Protein AF-0000000084464517 (afdb_homodimer)

Foldseek 3Di:
DVPPVVVVLVVLLQVLLVQLVVCVVVVDHDDLVVPPDPVVSVVVVVSNVSSNVVNVVVVVCQVVDPVHDDDD/DVPPVVVVLVVLLQVLLVQLVVCVVVVDHDDLVVPDDPVVSVVVVVSNVSSNVVNVVVVVCQVVDPVHDDDD

Organism: NCBI:txid879819

pLDDT: mean 89.33, std 17.1, range [31.75, 98.25]

Sequence (144 aa):
MLGRLFHFGFDALAISAVLAGVKKTTGFAPDTTQIPESSIRSIADGYLGAGESVFNLVTGQAVTSSYFKKAEMLGRLFHFGFDALAISAVLAGVKKTTGFAPDTTQIPESSIRSIADGYLGAGESVFNLVTGQAVTSSYFKKAE

Solvent-accessible surface area (backbone atoms only — not comparable to full-atom values): 7652 Å² total; per-residue (Å²): 127,81,70,75,59,58,71,64,44,52,50,53,43,35,49,22,18,29,49,36,30,34,21,73,68,72,37,25,30,78,42,51,80,76,45,82,50,62,71,60,27,51,51,49,51,48,49,42,46,52,7,36,54,50,40,53,50,52,45,58,46,39,77,72,34,87,58,28,35,78,55,130,129,81,71,76,60,57,71,66,43,52,50,54,43,33,50,22,17,30,49,36,31,35,21,73,68,70,38,27,30,76,42,52,81,76,44,82,52,63,72,59,29,52,51,52,50,48,48,42,47,52,6,35,54,50,40,51,50,50,43,58,48,38,77,70,34,88,60,28,36,77,53,130

Secondary structure (DSSP, 8-state):
-TTSSHHHHHHHHHHHHHHHHHHHHHSEEE-GGG---HHHHHHHHHHHHHHHHHHHHHHHHHHH-TTEEE--/-TTSTHHHHHHHHHHHHHHHHHHHHHSEEE-GGG---HHHHHHHHHHHHHHHHHHHHHHHHHHH-TTEEE--

Structure (mmCIF, N/CA/C/O backbone):
data_AF-0000000084464517-model_v1
#
loop_
_entity.id
_entity.type
_entity.pdbx_description
1 polymer 'DUF1748-domain-containing protein'
#
loop_
_atom_site.group_PDB
_atom_site.id
_atom_site.type_symbol
_atom_site.label_atom_id
_atom_site.label_alt_id
_atom_site.label_comp_id
_atom_site.label_asym_id
_atom_site.label_entity_id
_atom_site.label_seq_id
_atom_site.pdbx_PDB_ins_code
_atom_site.Cartn_x
_atom_site.Cartn_y
_atom_site.Cartn_z
_atom_site.occupancy
_atom_site.B_iso_or_equiv
_atom_site.auth_seq_id
_atom_site.auth_comp_id
_atom_site.auth_asym_id
_atom_site.auth_atom_id
_atom_site.pdbx_PDB_model_num
ATOM 1 N N . MET A 1 1 ? -24.766 -3.715 15.312 1 32.12 1 MET A N 1
ATOM 2 C CA . MET A 1 1 ? -24.203 -2.369 15.312 1 32.12 1 MET A CA 1
ATOM 3 C C . MET A 1 1 ? -22.859 -2.344 14.594 1 32.12 1 MET A C 1
ATOM 5 O O . MET A 1 1 ? -22.562 -1.399 13.859 1 32.12 1 MET A O 1
ATOM 9 N N . LEU A 1 2 ? -21.797 -3.275 14.922 1 38.25 2 LEU A N 1
ATOM 10 C CA . LEU A 1 2 ? -20.453 -3.34 14.391 1 38.25 2 LEU A CA 1
ATOM 11 C C . LEU A 1 2 ? -20.469 -3.604 12.883 1 38.25 2 LEU A C 1
ATOM 13 O O . LEU A 1 2 ? -19.406 -3.705 12.258 1 38.25 2 LEU A O 1
ATOM 17 N N . GLY A 1 3 ? -21.516 -4.039 12.453 1 37.59 3 GLY A N 1
ATOM 18 C CA . GLY A 1 3 ? -21.672 -4.543 11.094 1 37.59 3 GLY A CA 1
ATOM 19 C C . GLY A 1 3 ? -21.359 -3.506 10.031 1 37.59 3 GLY A C 1
ATOM 20 O O . GLY A 1 3 ? -20.906 -3.844 8.938 1 37.59 3 GLY A O 1
ATOM 21 N N . ARG A 1 4 ? -21.938 -2.346 10.047 1 41.59 4 ARG A N 1
ATOM 22 C CA . ARG A 1 4 ? -21.984 -1.308 9.023 1 41.59 4 ARG A CA 1
ATOM 23 C C . ARG A 1 4 ? -20.625 -0.63 8.867 1 41.59 4 ARG A C 1
ATOM 25 O O . ARG A 1 4 ? -20.438 0.162 7.941 1 41.59 4 ARG A O 1
ATOM 32 N N . LEU A 1 5 ? -19.734 -0.398 9.789 1 41.12 5 LEU A N 1
ATOM 33 C CA . LEU A 1 5 ? -18.438 0.265 9.867 1 41.12 5 LEU A CA 1
ATOM 34 C C . LEU A 1 5 ? -17.406 -0.441 8.984 1 41.12 5 LEU A C 1
ATOM 36 O O . LEU A 1 5 ? -16.391 0.154 8.609 1 41.12 5 LEU A O 1
ATOM 40 N N . PHE A 1 6 ? -17.516 -1.716 8.742 1 49.59 6 PHE A N 1
ATOM 41 C CA . PHE A 1 6 ? -16.594 -2.602 8.047 1 49.59 6 PHE A CA 1
ATOM 42 C C . PHE A 1 6 ? -16.312 -2.104 6.637 1 49.59 6 PHE A C 1
ATOM 44 O O . PHE A 1 6 ? -15.242 -2.355 6.082 1 49.59 6 PHE A O 1
ATOM 51 N N . HIS A 1 7 ? -17.375 -1.442 6.031 1 52.44 7 HIS A N 1
ATOM 52 C CA . HIS A 1 7 ? -17.266 -1.043 4.633 1 52.44 7 HIS A CA 1
ATOM 53 C C . HIS A 1 7 ? -16.234 0.065 4.449 1 52.44 7 HIS A C 1
ATOM 55 O O . HIS A 1 7 ? -15.406 0 3.541 1 52.44 7 HIS A O 1
ATOM 61 N N . PHE A 1 8 ? -16.234 1.131 5.332 1 56.81 8 PHE A N 1
ATOM 62 C CA . PHE A 1 8 ? -15.375 2.301 5.25 1 56.81 8 PHE A CA 1
ATOM 63 C C . PHE A 1 8 ? -13.984 1.982 5.781 1 56.81 8 PHE A C 1
ATOM 65 O O . PHE A 1 8 ? -12.984 2.465 5.246 1 56.81 8 PHE A O 1
ATOM 72 N N . GLY A 1 9 ? -13.836 0.892 6.539 1 73.12 9 GLY A N 1
ATOM 73 C CA . GLY A 1 9 ? -12.602 0.567 7.238 1 73.12 9 GLY A CA 1
ATOM 74 C C . GLY A 1 9 ? -11.57 -0.114 6.355 1 73.12 9 GLY A C 1
ATOM 75 O O . GLY A 1 9 ? -10.375 0.158 6.461 1 73.12 9 GLY A O 1
ATOM 76 N N . PHE A 1 10 ? -12.047 -0.845 5.477 1 79.88 10 PHE A N 1
ATOM 77 C CA . PHE A 1 10 ? -11.102 -1.567 4.625 1 79.88 10 PHE A CA 1
ATOM 78 C C . PHE A 1 10 ? -10.32 -0.603 3.746 1 79.88 10 PHE A C 1
ATOM 80 O O . PHE A 1 10 ? -9.094 -0.728 3.617 1 79.88 10 PHE A O 1
ATOM 87 N N . ASP A 1 11 ? -10.977 0.365 3.176 1 85.38 11 ASP A N 1
ATOM 88 C CA . ASP A 1 11 ? -10.328 1.358 2.324 1 85.38 11 ASP A CA 1
ATOM 89 C C . ASP A 1 11 ? -9.328 2.193 3.121 1 85.38 11 ASP A C 1
ATOM 91 O O . ASP A 1 11 ? -8.227 2.471 2.646 1 85.38 11 ASP A O 1
ATOM 95 N N . ALA A 1 12 ? -9.75 2.564 4.273 1 90.56 12 ALA A N 1
ATOM 96 C CA . ALA A 1 12 ? -8.844 3.346 5.117 1 90.56 12 ALA A CA 1
ATOM 97 C C . ALA A 1 12 ? -7.629 2.525 5.527 1 90.56 12 ALA A C 1
ATOM 99 O O . ALA A 1 12 ? -6.504 3.035 5.543 1 90.56 12 ALA A O 1
ATOM 100 N N . LEU A 1 13 ? -7.828 1.257 5.867 1 93.06 13 LEU A N 1
ATOM 101 C CA . LEU A 1 13 ? -6.734 0.372 6.254 1 93.06 13 LEU A CA 1
ATOM 102 C C . LEU A 1 13 ? -5.766 0.165 5.094 1 93.06 13 LEU A C 1
ATOM 104 O O . LEU A 1 13 ? -4.551 0.118 5.297 1 93.06 13 LEU A O 1
ATOM 108 N N . ALA A 1 14 ? -6.395 0.037 3.965 1 94.31 14 ALA A N 1
ATOM 109 C CA . ALA A 1 14 ? -5.543 -0.135 2.791 1 94.31 14 ALA A CA 1
ATOM 110 C C . ALA A 1 14 ? -4.66 1.092 2.568 1 94.31 14 ALA A C 1
ATOM 112 O O . ALA A 1 14 ? -3.475 0.963 2.256 1 94.31 14 ALA A O 1
ATOM 113 N N . ILE A 1 15 ? -5.215 2.264 2.686 1 95.12 15 ILE A N 1
ATOM 114 C CA . ILE A 1 15 ? -4.465 3.506 2.533 1 95.12 15 ILE A CA 1
ATOM 115 C C . ILE A 1 15 ? -3.344 3.561 3.566 1 95.12 15 ILE A C 1
ATOM 117 O O . ILE A 1 15 ? -2.211 3.93 3.244 1 95.12 15 ILE A O 1
ATOM 121 N N . SER A 1 16 ? -3.572 3.211 4.793 1 97 16 SER A N 1
ATOM 122 C CA . SER A 1 16 ? -2.557 3.186 5.84 1 97 16 SER A CA 1
ATOM 123 C C . SER A 1 16 ? -1.438 2.207 5.5 1 97 16 SER A C 1
ATOM 125 O O . SER A 1 16 ? -0.269 2.465 5.797 1 97 16 SER A O 1
ATOM 127 N N . ALA A 1 17 ? -1.819 1.077 4.957 1 97.81 17 ALA A N 1
ATOM 128 C CA . ALA A 1 17 ? -0.822 0.09 4.555 1 97.81 17 ALA A CA 1
ATOM 129 C C . ALA A 1 17 ? 0.063 0.631 3.434 1 97.81 17 ALA A C 1
ATOM 131 O O . ALA A 1 17 ? 1.267 0.362 3.4 1 97.81 17 ALA A O 1
ATOM 132 N N . VAL A 1 18 ? -0.553 1.326 2.502 1 97.94 18 VAL A N 1
ATOM 133 C CA . VAL A 1 18 ? 0.236 1.958 1.45 1 97.94 18 VAL A CA 1
ATOM 134 C C . VAL A 1 18 ? 1.245 2.922 2.068 1 97.94 18 VAL A C 1
ATOM 136 O O . VAL A 1 18 ? 2.422 2.92 1.7 1 97.94 18 VAL A O 1
ATOM 139 N N . LEU A 1 19 ? 0.803 3.781 2.975 1 97.88 19 LEU A N 1
ATOM 140 C CA . LEU A 1 19 ? 1.681 4.738 3.637 1 97.88 19 LEU A CA 1
ATOM 141 C C . LEU A 1 19 ? 2.799 4.023 4.387 1 97.88 19 LEU A C 1
ATOM 143 O O . LEU A 1 19 ? 3.922 4.527 4.465 1 97.88 19 LEU A O 1
ATOM 147 N N . ALA A 1 20 ? 2.494 2.854 5.008 1 98.25 20 ALA A N 1
ATOM 148 C CA . ALA A 1 20 ? 3.533 2.059 5.652 1 98.25 20 ALA A CA 1
ATOM 149 C C . ALA A 1 20 ? 4.594 1.618 4.645 1 98.25 20 ALA A C 1
ATOM 151 O O . ALA A 1 20 ? 5.785 1.612 4.953 1 98.25 20 ALA A O 1
ATOM 152 N N . GLY A 1 21 ? 4.172 1.209 3.508 1 97.81 21 GLY A N 1
ATOM 153 C CA . GLY A 1 21 ? 5.109 0.884 2.443 1 97.81 21 GLY A CA 1
ATOM 154 C C . GLY A 1 21 ? 5.973 2.061 2.029 1 97.81 21 GLY A C 1
ATOM 155 O O . GLY A 1 21 ? 7.172 1.905 1.791 1 97.81 21 GLY A O 1
ATOM 156 N N . VAL A 1 22 ? 5.34 3.182 1.864 1 98.06 22 VAL A N 1
ATOM 157 C CA . VAL A 1 22 ? 6.074 4.398 1.532 1 98.06 22 VAL A CA 1
ATOM 158 C C . VAL A 1 22 ? 7.141 4.664 2.592 1 98.06 22 VAL A C 1
ATOM 160 O O . VAL A 1 22 ? 8.289 4.984 2.262 1 98.06 22 VAL A O 1
ATOM 163 N N . LYS A 1 23 ? 6.77 4.566 3.803 1 98.06 23 LYS A N 1
ATOM 164 C CA . LYS A 1 23 ? 7.707 4.762 4.902 1 98.06 23 LYS A CA 1
ATOM 165 C C . LYS A 1 23 ? 8.898 3.816 4.785 1 98.06 23 LYS A C 1
ATOM 167 O O . LYS A 1 23 ? 10.047 4.242 4.914 1 98.06 23 LYS A O 1
ATOM 172 N N . LYS A 1 24 ? 8.672 2.609 4.457 1 97.38 24 LYS A N 1
ATOM 173 C CA . LYS A 1 24 ? 9.727 1.599 4.41 1 97.38 24 LYS A CA 1
ATOM 174 C C . LYS A 1 24 ? 10.602 1.778 3.176 1 97.38 24 LYS A C 1
ATOM 176 O O . LYS A 1 24 ? 11.781 1.429 3.191 1 97.38 24 LYS A O 1
ATOM 181 N N . THR A 1 25 ? 10.008 2.297 2.176 1 96.19 25 THR A N 1
ATOM 182 C CA . THR A 1 25 ? 10.742 2.42 0.919 1 96.19 25 THR A CA 1
ATOM 183 C C . THR A 1 25 ? 11.508 3.736 0.87 1 96.19 25 THR A C 1
ATOM 185 O O . THR A 1 25 ? 12.602 3.801 0.304 1 96.19 25 THR A O 1
ATOM 188 N N . THR A 1 26 ? 11.008 4.734 1.43 1 96.5 26 THR A N 1
ATOM 189 C CA . THR A 1 26 ? 11.609 6.055 1.304 1 96.5 26 THR A CA 1
ATOM 190 C C . THR A 1 26 ? 12.266 6.48 2.617 1 96.5 26 THR A C 1
ATOM 192 O O . THR A 1 26 ? 13.109 7.375 2.635 1 96.5 26 THR A O 1
ATOM 195 N N . GLY A 1 27 ? 11.742 5.926 3.725 1 96.81 27 GLY A N 1
ATOM 196 C CA . GLY A 1 27 ? 12.148 6.387 5.043 1 96.81 27 GLY A CA 1
ATOM 197 C C . GLY A 1 27 ? 11.336 7.57 5.539 1 96.81 27 GLY A C 1
ATOM 198 O O . GLY A 1 27 ? 11.656 8.156 6.574 1 96.81 27 GLY A O 1
ATOM 199 N N . PHE A 1 28 ? 10.359 7.965 4.766 1 97.31 28 PHE A N 1
ATOM 200 C CA . PHE A 1 28 ? 9.5 9.078 5.156 1 97.31 28 PHE A CA 1
ATOM 201 C C . PHE A 1 28 ? 8.125 8.57 5.57 1 97.31 28 PHE A C 1
ATOM 203 O O . PHE A 1 28 ? 7.578 7.656 4.953 1 97.31 28 PHE A O 1
ATOM 210 N N . ALA A 1 29 ? 7.508 9.195 6.555 1 97.75 29 ALA A N 1
ATOM 211 C CA . ALA A 1 29 ? 6.176 8.867 7.051 1 97.75 29 ALA A CA 1
ATOM 212 C C . ALA A 1 29 ? 5.352 10.133 7.293 1 97.75 29 ALA A C 1
ATOM 214 O O . ALA A 1 29 ? 5.91 11.219 7.441 1 97.75 29 ALA A O 1
ATOM 215 N N . PRO A 1 30 ? 4.012 9.961 7.328 1 97.19 30 PRO A N 1
ATOM 216 C CA . PRO A 1 30 ? 3.213 11.133 7.699 1 97.19 30 PRO A CA 1
ATOM 217 C C . PRO A 1 30 ? 3.605 11.711 9.055 1 97.19 30 PRO A C 1
ATOM 219 O O . PRO A 1 30 ? 3.822 10.961 10.008 1 97.19 30 PRO A O 1
ATOM 222 N N . ASP A 1 31 ? 3.723 13.016 9.055 1 97.31 31 ASP A N 1
ATOM 223 C CA . ASP A 1 31 ? 4.094 13.695 10.297 1 97.31 31 ASP A CA 1
ATOM 224 C C . ASP A 1 31 ? 2.863 13.969 11.156 1 97.31 31 ASP A C 1
ATOM 226 O O . ASP A 1 31 ? 2.281 15.055 1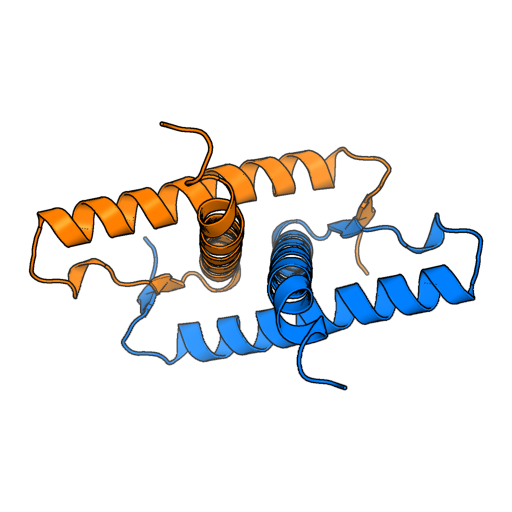1.094 1 97.31 31 ASP A O 1
ATOM 230 N N . THR A 1 32 ? 2.582 13.086 12 1 96.62 32 THR A N 1
ATOM 231 C CA . THR A 1 32 ? 1.391 13.219 12.836 1 96.62 32 THR A CA 1
ATOM 232 C C . THR A 1 32 ? 1.606 14.273 13.922 1 96.62 32 THR A C 1
ATOM 234 O O . THR A 1 32 ? 0.65 14.719 14.555 1 96.62 32 THR A O 1
ATOM 237 N N . THR A 1 33 ? 2.811 14.586 14.148 1 95 33 THR A N 1
ATOM 238 C CA . THR A 1 33 ? 3.119 15.586 15.164 1 95 33 THR A CA 1
ATOM 239 C C . THR A 1 33 ? 2.594 16.953 14.758 1 95 33 THR A C 1
ATOM 241 O O . THR A 1 33 ? 2.488 17.859 15.586 1 95 33 THR A O 1
ATOM 244 N N . GLN A 1 34 ? 2.307 17.172 13.453 1 95.12 34 GLN A N 1
ATOM 245 C CA . GLN A 1 34 ? 1.769 18.438 12.961 1 95.12 34 GLN A CA 1
ATOM 246 C C . GLN A 1 34 ? 0.324 18.625 13.406 1 95.12 34 GLN A C 1
ATOM 248 O O . GLN A 1 34 ? -0.209 19.734 13.336 1 95.12 34 GLN A O 1
ATOM 253 N N . ILE A 1 35 ? -0.237 17.578 13.859 1 94.75 35 ILE A N 1
ATOM 254 C CA . ILE A 1 35 ? -1.604 17.656 14.359 1 94.75 35 ILE A CA 1
ATOM 255 C C . ILE A 1 35 ? -1.597 18.125 15.812 1 94.75 35 ILE A C 1
ATOM 257 O O . ILE A 1 35 ? -1.128 17.406 16.703 1 94.75 35 ILE A O 1
ATOM 261 N N . PRO A 1 36 ? -2.215 19.234 16.125 1 94.62 36 PRO A N 1
ATOM 262 C CA . PRO A 1 36 ? -2.115 19.828 17.453 1 94.62 36 PRO A CA 1
ATOM 263 C C . PRO A 1 36 ? -2.949 19.078 18.5 1 94.62 36 PRO A C 1
ATOM 265 O O . PRO A 1 36 ? -2.527 18.938 19.656 1 94.62 36 PRO A O 1
ATOM 268 N N . GLU A 1 37 ? -4.047 18.594 18.141 1 96.31 37 GLU A N 1
ATOM 269 C CA . GLU A 1 37 ? -4.898 17.906 19.094 1 96.31 37 GLU A CA 1
ATOM 270 C C . GLU A 1 37 ? -4.359 16.516 19.406 1 96.31 37 GLU A C 1
ATOM 272 O O . GLU A 1 37 ? -4.238 15.672 18.516 1 96.31 37 GLU A O 1
ATOM 277 N N . SER A 1 38 ? -4.09 16.312 20.625 1 96.25 38 SER A N 1
ATOM 278 C CA . SER A 1 38 ? -3.477 15.062 21.062 1 96.25 38 SER A CA 1
ATOM 279 C C . SER A 1 38 ? -4.387 13.875 20.766 1 96.25 38 SER A C 1
ATOM 281 O O . SER A 1 38 ? -3.912 12.805 20.359 1 96.25 38 SER A O 1
ATOM 283 N N . SER A 1 39 ? -5.656 14 21.031 1 95.94 39 SER A N 1
ATOM 284 C CA . SER A 1 39 ? -6.59 12.906 20.797 1 95.94 39 SER A CA 1
ATOM 285 C C . SER A 1 39 ? -6.609 12.508 19.328 1 95.94 39 SER A C 1
ATOM 287 O O . SER A 1 39 ? -6.594 11.32 19 1 95.94 39 SER A O 1
ATOM 289 N N . ILE A 1 40 ? -6.617 13.508 18.469 1 95.69 40 ILE A N 1
ATOM 290 C CA . ILE A 1 40 ? -6.641 13.25 17.031 1 95.69 40 ILE A CA 1
ATOM 291 C C . ILE A 1 40 ? -5.297 12.672 16.594 1 95.69 40 ILE A C 1
ATOM 293 O O . ILE A 1 40 ? -5.25 11.781 15.742 1 95.69 40 ILE A O 1
ATOM 297 N N . ARG A 1 41 ? -4.215 13.125 17.094 1 96.69 41 ARG A N 1
ATOM 298 C CA . ARG A 1 41 ? -2.887 12.586 16.812 1 96.69 41 ARG A CA 1
ATOM 299 C C . ARG A 1 41 ? -2.807 11.109 17.172 1 96.69 41 ARG A C 1
ATOM 301 O O . ARG A 1 41 ? -2.275 10.305 16.406 1 96.69 41 ARG A O 1
ATOM 308 N N . SER A 1 42 ? -3.365 10.773 18.328 1 96.5 42 SER A N 1
ATOM 309 C CA . SER A 1 42 ? -3.342 9.383 18.781 1 96.5 42 SER A CA 1
ATOM 310 C C . SER A 1 42 ? -4.137 8.492 17.828 1 96.5 42 SER A C 1
ATOM 312 O O . SER A 1 42 ? -3.734 7.359 17.547 1 96.5 42 SER A O 1
ATOM 314 N N . ILE A 1 43 ? -5.211 8.953 17.422 1 94.81 43 ILE A N 1
ATOM 315 C CA . ILE A 1 43 ? -6.051 8.211 16.484 1 94.81 43 ILE A CA 1
ATOM 316 C C . ILE A 1 43 ? -5.305 8.023 15.164 1 94.81 43 ILE A C 1
ATOM 318 O O . ILE A 1 43 ? -5.289 6.922 14.602 1 94.81 43 ILE A O 1
ATOM 322 N N . ALA A 1 44 ? -4.664 9.133 14.68 1 95.69 44 ALA A N 1
ATOM 323 C CA . ALA A 1 44 ? -3.879 9.062 13.445 1 95.69 44 ALA A CA 1
ATOM 324 C C . ALA A 1 44 ? -2.736 8.062 13.578 1 95.69 44 ALA A C 1
ATOM 326 O O . ALA A 1 44 ? -2.494 7.262 12.672 1 95.69 44 ALA A O 1
ATOM 327 N N . ASP A 1 45 ? -2.014 8.086 14.688 1 96.94 45 ASP A N 1
ATOM 328 C CA . ASP A 1 45 ? -0.926 7.145 14.945 1 96.94 45 ASP A CA 1
ATOM 329 C C . ASP A 1 45 ? -1.434 5.703 14.961 1 96.94 45 ASP A C 1
ATOM 331 O O . ASP A 1 45 ? -0.755 4.797 14.469 1 96.94 45 ASP A O 1
ATOM 335 N N . GLY A 1 46 ? -2.529 5.5 15.633 1 96.56 46 GLY A N 1
ATOM 336 C CA . GLY A 1 46 ? -3.129 4.172 15.617 1 96.56 46 GLY A CA 1
ATOM 337 C C . GLY A 1 46 ? -3.477 3.688 14.227 1 96.56 46 GLY A C 1
ATOM 338 O O . GLY A 1 46 ? -3.225 2.531 13.883 1 96.56 46 GLY A O 1
ATOM 339 N N . TYR A 1 47 ? -4.105 4.641 13.578 1 95.75 47 TYR A N 1
ATOM 340 C CA . TYR A 1 47 ? -4.469 4.379 12.188 1 95.75 47 TYR A CA 1
ATOM 341 C C . TYR A 1 47 ? -3.25 3.961 11.375 1 95.75 47 TYR A C 1
ATOM 343 O O . TYR A 1 47 ? -3.277 2.945 10.68 1 95.75 47 TYR A O 1
ATOM 351 N N . LEU A 1 48 ? -2.172 4.711 11.398 1 96.88 48 LEU A N 1
ATOM 352 C CA . LEU A 1 48 ? -0.937 4.422 10.68 1 96.88 48 LEU A CA 1
ATOM 353 C C . LEU A 1 48 ? -0.3 3.133 11.188 1 96.88 48 LEU A C 1
ATOM 355 O O . LEU A 1 48 ? 0.259 2.359 10.406 1 96.88 48 LEU A O 1
ATOM 359 N N . GLY A 1 49 ? -0.404 2.91 12.453 1 97.12 49 GLY A N 1
ATOM 360 C CA . GLY A 1 49 ? 0.144 1.697 13.039 1 97.12 49 GLY A CA 1
ATOM 361 C C . GLY A 1 49 ? -0.547 0.436 12.562 1 97.12 49 GLY A C 1
ATOM 362 O O . GLY A 1 49 ? 0.105 -0.583 12.32 1 97.12 49 GLY A O 1
ATOM 363 N N . ALA A 1 50 ? -1.843 0.518 12.492 1 96.62 50 ALA A N 1
ATOM 364 C CA . ALA A 1 50 ? -2.596 -0.627 11.984 1 96.62 50 ALA A CA 1
ATOM 365 C C . ALA A 1 50 ? -2.168 -0.977 10.562 1 96.62 50 ALA A C 1
ATOM 367 O O . ALA A 1 50 ? -2.043 -2.154 10.219 1 96.62 50 ALA A O 1
ATOM 368 N N . GLY A 1 51 ? -1.984 0.041 9.797 1 96.88 51 GLY A N 1
ATOM 369 C CA . GLY A 1 51 ? -1.504 -0.194 8.445 1 96.88 51 GLY A CA 1
ATOM 370 C C . GLY A 1 51 ? -0.131 -0.839 8.398 1 96.88 51 GLY A C 1
ATOM 371 O O . GLY A 1 51 ? 0.132 -1.697 7.555 1 96.88 51 GLY A O 1
ATOM 372 N N . GLU A 1 52 ? 0.746 -0.419 9.273 1 98.06 52 GLU A N 1
ATOM 373 C CA . GLU A 1 52 ? 2.076 -1.016 9.352 1 98.06 52 GLU A CA 1
ATOM 374 C C . GLU A 1 52 ? 1.994 -2.498 9.711 1 98.06 52 GLU A C 1
ATOM 376 O O . GLU A 1 52 ? 2.734 -3.314 9.156 1 98.06 52 GLU A O 1
ATOM 381 N N . SER A 1 53 ? 1.134 -2.838 10.648 1 97.88 53 SER A N 1
ATOM 382 C CA . SER A 1 53 ? 0.958 -4.234 11.039 1 97.88 53 SER A CA 1
ATOM 383 C C . SER A 1 53 ? 0.471 -5.074 9.859 1 97.88 53 SER A C 1
ATOM 385 O O . SER A 1 53 ? 0.978 -6.172 9.625 1 97.88 53 SER A O 1
ATOM 387 N N . VAL A 1 54 ? -0.454 -4.527 9.164 1 97 54 VAL A N 1
ATOM 388 C CA . VAL A 1 54 ? -0.99 -5.238 8.008 1 97 54 VAL A CA 1
ATOM 389 C C . VAL A 1 54 ? 0.089 -5.367 6.934 1 97 54 VAL A C 1
ATOM 391 O O . VAL A 1 54 ? 0.264 -6.438 6.344 1 97 54 VAL A O 1
ATOM 394 N N . PHE A 1 55 ? 0.764 -4.297 6.637 1 98.06 55 PHE A N 1
ATOM 395 C CA . PHE A 1 55 ? 1.831 -4.312 5.645 1 98.06 55 PHE A CA 1
ATOM 396 C C . PHE A 1 55 ? 2.895 -5.34 6.008 1 98.06 55 PHE A C 1
ATOM 398 O O . PHE A 1 55 ? 3.361 -6.094 5.148 1 98.06 55 PHE A O 1
ATOM 405 N N . ASN A 1 56 ? 3.254 -5.371 7.27 1 97.88 56 ASN A N 1
ATOM 406 C CA . ASN A 1 56 ? 4.258 -6.332 7.715 1 97.88 56 ASN A CA 1
ATOM 407 C C . ASN A 1 56 ? 3.758 -7.766 7.59 1 97.88 56 ASN A C 1
ATOM 409 O O . ASN A 1 56 ? 4.539 -8.68 7.301 1 97.88 56 ASN A O 1
ATOM 413 N N . LEU A 1 57 ? 2.535 -7.867 7.855 1 96.81 57 LEU A N 1
ATOM 414 C CA . LEU A 1 57 ? 1.945 -9.188 7.68 1 96.81 57 LEU A CA 1
ATOM 415 C C . LEU A 1 57 ? 1.99 -9.617 6.215 1 96.81 57 LEU A C 1
ATOM 417 O O . LEU A 1 57 ? 2.373 -10.742 5.902 1 96.81 57 LEU A O 1
ATOM 421 N N . VAL A 1 58 ? 1.634 -8.758 5.324 1 96.75 58 VAL A N 1
ATOM 422 C CA . VAL A 1 58 ? 1.589 -9.055 3.896 1 96.75 58 VAL A CA 1
ATOM 423 C C . VAL A 1 58 ? 3.004 -9.289 3.371 1 96.75 58 VAL A C 1
ATOM 425 O O . VAL A 1 58 ? 3.232 -10.188 2.557 1 96.75 58 VAL A O 1
ATOM 428 N N . THR A 1 59 ? 3.98 -8.477 3.754 1 97.75 59 THR A N 1
ATOM 429 C CA . THR A 1 59 ? 5.371 -8.656 3.344 1 97.75 59 THR A CA 1
ATOM 430 C C . THR A 1 59 ? 5.898 -10.016 3.795 1 97.75 59 THR A C 1
ATOM 432 O O . THR A 1 59 ? 6.586 -10.703 3.037 1 97.75 59 THR A O 1
ATOM 435 N N . GLY A 1 60 ? 5.598 -10.398 5.008 1 96.81 60 GLY A N 1
ATOM 436 C CA . GLY A 1 60 ? 5.992 -11.719 5.484 1 96.81 60 GLY A CA 1
ATOM 437 C C . GLY A 1 60 ? 5.406 -12.852 4.664 1 96.81 60 GLY A C 1
ATOM 438 O O . GLY A 1 60 ? 6.094 -13.828 4.363 1 96.81 60 GLY A O 1
ATOM 439 N N . GLN A 1 61 ? 4.168 -12.703 4.328 1 95.88 61 GLN A N 1
ATOM 440 C CA . GLN A 1 61 ? 3.494 -13.734 3.541 1 95.88 61 GLN A CA 1
ATOM 441 C C . GLN A 1 61 ? 4.012 -13.75 2.105 1 95.88 61 GLN A C 1
ATOM 443 O O . GLN A 1 61 ? 4.039 -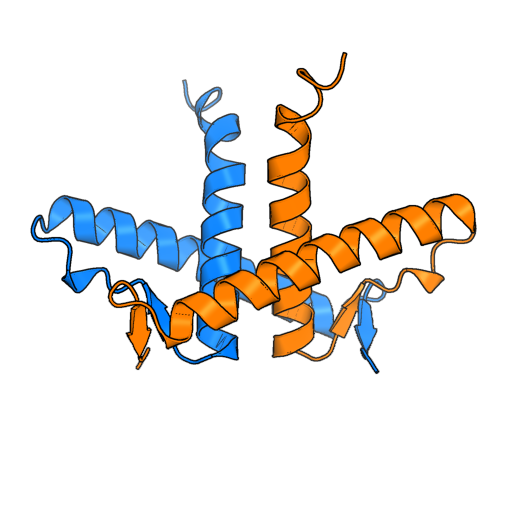14.805 1.465 1 95.88 61 GLN A O 1
ATOM 448 N N . ALA A 1 62 ? 4.418 -12.625 1.595 1 96.69 62 ALA A N 1
ATOM 449 C CA . ALA A 1 62 ? 4.883 -12.523 0.213 1 96.69 62 ALA A CA 1
ATOM 450 C C . ALA A 1 62 ? 6.168 -13.32 0.005 1 96.69 62 ALA A C 1
ATOM 452 O O . ALA A 1 62 ? 6.336 -13.984 -1.021 1 96.69 62 ALA A O 1
ATOM 453 N N . VAL A 1 63 ? 7.051 -13.359 0.953 1 95.62 63 VAL A N 1
ATOM 454 C CA . VAL A 1 63 ? 8.359 -13.992 0.847 1 95.62 63 VAL A CA 1
ATOM 455 C C . VAL A 1 63 ? 8.211 -15.508 0.896 1 95.62 63 VAL A C 1
ATOM 457 O O . VAL A 1 63 ? 9 -16.234 0.287 1 95.62 63 VAL A O 1
ATOM 460 N N . THR A 1 64 ? 7.105 -15.984 1.506 1 95.44 64 THR A N 1
ATOM 461 C CA . THR A 1 64 ? 6.988 -17.422 1.72 1 95.44 64 THR A CA 1
ATOM 462 C C . THR A 1 64 ? 5.887 -18.016 0.843 1 95.44 64 THR A C 1
ATOM 464 O O . THR A 1 64 ? 5.754 -19.234 0.742 1 95.44 64 THR A O 1
ATOM 467 N N . SER A 1 65 ? 5.195 -17.203 0.266 1 94.19 65 SER A N 1
ATOM 468 C CA . SER A 1 65 ? 4.039 -17.672 -0.491 1 94.19 65 SER A CA 1
ATOM 469 C C . SER A 1 65 ? 4.445 -18.156 -1.876 1 94.19 65 SER A C 1
ATOM 471 O O . SER A 1 65 ? 5.305 -17.562 -2.525 1 94.19 65 SER A O 1
ATOM 473 N N . SER A 1 66 ? 3.672 -19.141 -2.434 1 94.75 66 SER A N 1
ATOM 474 C CA . SER A 1 66 ? 3.883 -19.641 -3.787 1 94.75 66 SER A CA 1
ATOM 475 C C . SER A 1 66 ? 3.209 -18.75 -4.82 1 94.75 66 SER A C 1
ATOM 477 O O . SER A 1 66 ? 3.459 -18.875 -6.02 1 94.75 66 SER A O 1
ATOM 479 N N . TYR A 1 67 ? 2.457 -17.844 -4.32 1 94.12 67 TYR A N 1
ATOM 480 C CA . TYR A 1 67 ? 1.759 -16.938 -5.238 1 94.12 67 TYR A CA 1
ATOM 481 C C . TYR A 1 67 ? 2.617 -15.727 -5.574 1 94.12 67 TYR A C 1
ATOM 483 O O . TYR A 1 67 ? 2.264 -14.938 -6.449 1 94.12 67 TYR A O 1
ATOM 491 N N . PHE A 1 68 ? 3.693 -15.648 -4.914 1 97 68 PHE A N 1
ATOM 492 C CA . PHE A 1 68 ? 4.633 -14.562 -5.172 1 97 68 PHE A CA 1
ATOM 493 C C . PHE A 1 68 ? 5.941 -15.102 -5.734 1 97 68 PHE A C 1
ATOM 495 O O . PHE A 1 68 ? 6.305 -16.25 -5.484 1 97 68 PHE A O 1
ATOM 502 N N . LYS A 1 69 ? 6.465 -14.297 -6.504 1 96.19 69 LYS A N 1
ATOM 503 C CA . LYS A 1 69 ? 7.773 -14.617 -7.062 1 96.19 69 LYS A CA 1
ATOM 504 C C . LYS A 1 69 ? 8.734 -13.445 -6.93 1 96.19 69 LYS A C 1
ATOM 506 O O . LYS A 1 69 ? 8.305 -12.297 -6.77 1 96.19 69 LYS A O 1
ATOM 511 N N . LYS A 1 70 ? 10.031 -13.75 -7.027 1 96 70 LYS A N 1
ATOM 512 C CA . LYS A 1 70 ? 11.031 -12.68 -7.012 1 96 70 LYS A CA 1
ATOM 513 C C . LYS A 1 70 ? 10.914 -11.797 -8.25 1 96 70 LYS A C 1
ATOM 515 O O . LYS A 1 70 ? 10.805 -12.305 -9.375 1 96 70 LYS A O 1
ATOM 520 N N . ALA A 1 71 ? 10.789 -10.477 -7.84 1 88.69 71 ALA A N 1
ATOM 521 C CA . ALA A 1 71 ? 10.633 -9.516 -8.93 1 88.69 71 ALA A CA 1
ATOM 522 C C . ALA A 1 71 ? 11.969 -9.242 -9.625 1 88.69 71 ALA A C 1
ATOM 524 O O . ALA A 1 71 ? 13.023 -9.289 -8.984 1 88.69 71 ALA A O 1
ATOM 525 N N . GLU A 1 72 ? 12.094 -9.266 -10.836 1 69.56 72 GLU A N 1
ATOM 526 C CA . GLU A 1 72 ? 13.289 -8.945 -11.609 1 69.56 72 GLU A CA 1
ATOM 527 C C . GLU A 1 72 ? 13.648 -7.469 -11.477 1 69.56 72 GLU A C 1
ATOM 529 O O . GLU A 1 72 ? 12.773 -6.625 -11.266 1 69.56 72 GLU A O 1
ATOM 534 N N . MET B 1 1 ? -22.516 6.309 -17.641 1 31.75 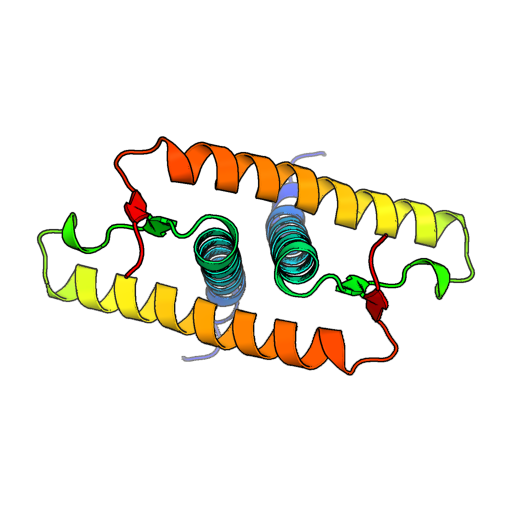1 MET B N 1
ATOM 535 C CA . MET B 1 1 ? -22.062 4.922 -17.578 1 31.75 1 MET B CA 1
ATOM 536 C C . MET B 1 1 ? -20.812 4.801 -16.703 1 31.75 1 MET B C 1
ATOM 538 O O . MET B 1 1 ? -20.688 3.848 -15.938 1 31.75 1 MET B O 1
ATOM 542 N N . LEU B 1 2 ? -19.672 5.641 -16.891 1 37.25 2 LEU B N 1
ATOM 543 C CA . LEU B 1 2 ? -18.375 5.586 -16.219 1 37.25 2 LEU B CA 1
ATOM 544 C C . LEU B 1 2 ? -18.531 5.855 -14.734 1 37.25 2 LEU B C 1
ATOM 546 O O . LEU B 1 2 ? -17.531 5.883 -14 1 37.25 2 LEU B O 1
ATOM 550 N N . GLY B 1 3 ? -19.562 6.438 -14.406 1 37.41 3 GLY B N 1
ATOM 551 C CA . GLY B 1 3 ? -19.797 6.977 -13.07 1 37.41 3 GLY B CA 1
ATOM 552 C C . GLY B 1 3 ? -19.719 5.922 -11.984 1 37.41 3 GLY B C 1
ATOM 553 O O . GLY B 1 3 ? -19.328 6.223 -10.852 1 37.41 3 GLY B O 1
ATOM 554 N N . ARG B 1 4 ? -20.469 4.863 -12.039 1 41.03 4 ARG B N 1
ATOM 555 C CA . ARG B 1 4 ? -20.766 3.877 -11 1 41.03 4 ARG B CA 1
ATOM 556 C C . ARG B 1 4 ? -19.531 3.033 -10.688 1 41.03 4 ARG B C 1
ATOM 558 O O . ARG B 1 4 ? -19.547 2.221 -9.758 1 41.03 4 ARG B O 1
ATOM 565 N N . LEU B 1 5 ? -18.547 2.684 -11.5 1 41.5 5 LEU B N 1
ATOM 566 C CA . LEU B 1 5 ? -17.359 1.843 -11.398 1 41.5 5 LEU B CA 1
ATOM 567 C C . LEU B 1 5 ? -16.375 2.42 -10.398 1 41.5 5 LEU B C 1
ATOM 569 O O . LEU B 1 5 ? -15.445 1.73 -9.969 1 41.5 5 LEU B O 1
ATOM 573 N N . PHE B 1 6 ? -16.344 3.678 -10.141 1 49.38 6 PHE B N 1
ATOM 574 C CA . PHE B 1 6 ? -15.398 4.453 -9.352 1 49.38 6 PHE B CA 1
ATOM 575 C C . PHE B 1 6 ? -15.328 3.926 -7.922 1 49.38 6 PHE B C 1
ATOM 577 O O . PHE B 1 6 ? -14.297 4.039 -7.262 1 49.38 6 PHE B O 1
ATOM 584 N N . HIS B 1 7 ? -16.5 3.383 -7.43 1 52.19 7 HIS B N 1
ATOM 585 C CA . HIS B 1 7 ? -16.578 2.986 -6.027 1 52.19 7 HIS B CA 1
ATOM 586 C C . HIS B 1 7 ? -15.703 1.77 -5.75 1 52.19 7 HIS B C 1
ATOM 588 O O . HIS B 1 7 ? -14.961 1.746 -4.766 1 52.19 7 HIS B O 1
ATOM 594 N N . PHE B 1 8 ? -15.766 0.695 -6.605 1 57.06 8 PHE B N 1
ATOM 595 C CA . PHE B 1 8 ? -15.055 -0.568 -6.457 1 57.06 8 PHE B CA 1
ATOM 596 C C . PHE B 1 8 ? -13.594 -0.417 -6.859 1 57.06 8 PHE B C 1
ATOM 598 O O . PHE B 1 8 ? -12.703 -1.015 -6.242 1 57.06 8 PHE B O 1
ATOM 605 N N . GLY B 1 9 ? -13.242 0.656 -7.582 1 73.5 9 GLY B N 1
ATOM 606 C CA . GLY B 1 9 ? -11.922 0.834 -8.172 1 73.5 9 GLY B CA 1
ATOM 607 C C . GLY B 1 9 ? -10.906 1.396 -7.191 1 73.5 9 GLY B C 1
ATOM 608 O O . GLY B 1 9 ? -9.742 0.986 -7.195 1 73.5 9 GLY B O 1
ATOM 609 N N . PHE B 1 10 ? -11.367 2.189 -6.344 1 80.25 10 PHE B N 1
ATOM 610 C CA . PHE B 1 10 ? -10.422 2.801 -5.41 1 80.25 10 PHE B CA 1
ATOM 611 C C . PHE B 1 10 ? -9.836 1.754 -4.473 1 80.25 10 PHE B C 1
ATOM 613 O O . PHE B 1 10 ? -8.625 1.729 -4.242 1 80.25 10 PHE B O 1
ATOM 620 N N . ASP B 1 11 ? -10.664 0.882 -3.967 1 85.25 11 ASP B N 1
ATOM 621 C CA . ASP B 1 11 ? -10.211 -0.177 -3.068 1 85.25 11 ASP B CA 1
ATOM 622 C C . ASP B 1 11 ? -9.25 -1.128 -3.779 1 85.25 11 ASP B C 1
ATOM 624 O O . ASP B 1 11 ? -8.227 -1.524 -3.215 1 85.25 11 ASP B O 1
ATOM 628 N N . ALA B 1 12 ? -9.609 -1.457 -4.961 1 90.56 12 ALA B N 1
ATOM 629 C CA . ALA B 1 12 ? -8.742 -2.344 -5.73 1 90.56 12 ALA B CA 1
ATOM 630 C C . ALA B 1 12 ? -7.402 -1.674 -6.031 1 90.56 12 ALA B C 1
ATOM 632 O O . ALA B 1 12 ? -6.352 -2.314 -5.953 1 90.56 12 ALA B O 1
ATOM 633 N N . LEU B 1 13 ? -7.422 -0.39 -6.383 1 93.19 13 LEU B N 1
ATOM 634 C CA . LEU B 1 13 ? -6.199 0.355 -6.676 1 93.19 13 LEU B CA 1
ATOM 635 C C . LEU B 1 13 ? -5.316 0.452 -5.438 1 93.19 13 LEU B C 1
ATOM 637 O O . LEU B 1 13 ? -4.09 0.357 -5.535 1 93.19 13 LEU B O 1
ATOM 641 N N . ALA B 1 14 ? -6.016 0.664 -4.359 1 94.25 14 ALA B N 1
ATOM 642 C CA . ALA B 1 14 ? -5.25 0.737 -3.117 1 94.25 14 ALA B CA 1
ATOM 643 C C . ALA B 1 14 ? -4.543 -0.585 -2.83 1 94.25 14 ALA B C 1
ATOM 645 O O . ALA B 1 14 ? -3.383 -0.598 -2.416 1 94.25 14 ALA B O 1
ATOM 646 N N . ILE B 1 15 ? -5.219 -1.686 -3 1 95.06 15 ILE B N 1
ATOM 647 C CA . ILE B 1 15 ? -4.641 -3.008 -2.793 1 95.06 15 ILE B CA 1
ATOM 648 C C . ILE B 1 15 ? -3.449 -3.201 -3.73 1 95.06 15 ILE B C 1
ATOM 650 O O . ILE B 1 15 ? -2.4 -3.703 -3.316 1 95.06 15 ILE B O 1
ATOM 654 N N . SER B 1 16 ? -3.531 -2.834 -4.965 1 97 16 SER B N 1
ATOM 655 C CA . SER B 1 16 ? -2.436 -2.932 -5.926 1 97 16 SER B CA 1
ATOM 656 C C . SER B 1 16 ? -1.241 -2.09 -5.488 1 97 16 SER B C 1
ATOM 658 O O . SER B 1 16 ? -0.091 -2.484 -5.691 1 97 16 SER B O 1
ATOM 660 N N . ALA B 1 17 ? -1.523 -0.923 -4.973 1 97.81 17 ALA B N 1
ATOM 661 C CA . ALA B 1 17 ? -0.453 -0.06 -4.48 1 97.81 17 ALA B CA 1
ATOM 662 C C . ALA B 1 17 ? 0.265 -0.699 -3.295 1 97.81 17 ALA B C 1
ATOM 664 O O . ALA B 1 17 ? 1.485 -0.578 -3.162 1 97.81 17 ALA B O 1
ATOM 665 N N . VAL B 1 18 ? -0.517 -1.304 -2.43 1 97.94 18 VAL B N 1
ATOM 666 C CA . VAL B 1 18 ? 0.1 -2.02 -1.319 1 97.94 18 VAL B CA 1
ATOM 667 C C . VAL B 1 18 ? 1.033 -3.104 -1.856 1 97.94 18 VAL B C 1
ATOM 669 O O . VAL B 1 18 ? 2.166 -3.242 -1.39 1 97.94 18 VAL B O 1
ATOM 672 N N . LEU B 1 19 ? 0.57 -3.895 -2.797 1 97.81 19 LEU B N 1
ATOM 673 C CA . LEU B 1 19 ? 1.379 -4.957 -3.389 1 97.81 19 LEU B CA 1
ATOM 674 C C . LEU B 1 19 ? 2.635 -4.383 -4.035 1 97.81 19 LEU B C 1
ATOM 676 O O . LEU B 1 19 ? 3.691 -5.02 -4.023 1 97.81 19 LEU B O 1
ATOM 680 N N . ALA B 1 20 ? 2.531 -3.189 -4.672 1 98.25 20 ALA B N 1
ATOM 681 C CA . ALA B 1 20 ? 3.711 -2.527 -5.223 1 98.25 20 ALA B CA 1
ATOM 682 C C . ALA B 1 20 ? 4.727 -2.213 -4.129 1 98.25 20 ALA B C 1
ATOM 684 O O . ALA B 1 20 ? 5.934 -2.352 -4.332 1 98.25 20 ALA B O 1
ATOM 685 N N . GLY B 1 21 ? 4.266 -1.754 -3.023 1 97.81 21 GLY B N 1
ATOM 686 C CA . GLY B 1 21 ? 5.145 -1.54 -1.884 1 97.81 21 GLY B CA 1
ATOM 687 C C . GLY B 1 21 ? 5.82 -2.811 -1.404 1 97.81 21 GLY B C 1
ATOM 688 O O . GLY B 1 21 ? 7.004 -2.799 -1.064 1 97.81 21 GLY B O 1
ATOM 689 N N . VAL B 1 22 ? 5.043 -3.848 -1.303 1 98.06 22 VAL B N 1
ATOM 690 C CA . VAL B 1 22 ? 5.594 -5.141 -0.916 1 98.06 22 VAL B CA 1
ATOM 691 C C . VAL B 1 22 ? 6.707 -5.539 -1.884 1 98.06 22 VAL B C 1
ATOM 693 O O . VAL B 1 22 ? 7.77 -5.996 -1.461 1 98.06 22 VAL B O 1
ATOM 696 N N . LYS B 1 23 ? 6.461 -5.402 -3.117 1 98.06 23 LYS B N 1
ATOM 697 C CA . LYS B 1 23 ? 7.457 -5.715 -4.137 1 98.06 23 LYS B CA 1
ATOM 698 C C . LYS B 1 23 ? 8.742 -4.922 -3.912 1 98.06 23 LYS B C 1
ATOM 700 O O . LYS B 1 23 ? 9.836 -5.48 -3.947 1 98.06 23 LYS B O 1
ATOM 705 N N . LYS B 1 24 ? 8.641 -3.695 -3.596 1 97.38 24 LYS B N 1
ATOM 706 C CA . LYS B 1 24 ? 9.797 -2.818 -3.453 1 97.38 24 LYS B CA 1
ATOM 707 C C . LYS B 1 24 ? 10.547 -3.102 -2.154 1 97.38 24 LYS B C 1
ATOM 709 O O . LYS B 1 24 ? 1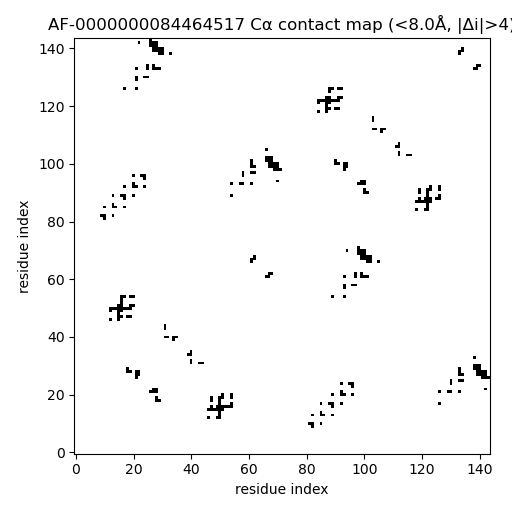1.758 -2.898 -2.072 1 97.38 24 LYS B O 1
ATOM 714 N N . THR B 1 25 ? 9.789 -3.535 -1.215 1 96.06 25 THR B N 1
ATOM 715 C CA . THR B 1 25 ? 10.398 -3.742 0.096 1 96.06 25 THR B CA 1
ATOM 716 C C . THR B 1 25 ? 10.992 -5.141 0.2 1 96.06 25 THR B C 1
ATOM 718 O O . THR B 1 25 ? 12.023 -5.336 0.848 1 96.06 25 THR B O 1
ATOM 721 N N . THR B 1 26 ? 10.43 -6.078 -0.404 1 96.5 26 THR B N 1
ATOM 722 C CA . THR B 1 26 ? 10.859 -7.461 -0.235 1 96.5 26 THR B CA 1
ATOM 723 C C . THR B 1 26 ? 11.562 -7.965 -1.491 1 96.5 26 THR B C 1
ATOM 725 O O . THR B 1 26 ? 12.297 -8.953 -1.442 1 96.5 26 THR B O 1
ATOM 728 N N . GLY B 1 27 ? 11.203 -7.359 -2.637 1 96.75 27 GLY B N 1
ATOM 729 C CA . GLY B 1 27 ? 11.656 -7.867 -3.918 1 96.75 27 GLY B CA 1
ATOM 730 C C . GLY B 1 27 ? 10.758 -8.945 -4.488 1 96.75 27 GLY B C 1
ATOM 731 O O . GLY B 1 27 ? 11.094 -9.578 -5.492 1 96.75 27 GLY B O 1
ATOM 732 N N . PHE B 1 28 ? 9.672 -9.219 -3.805 1 97.25 28 PHE B N 1
ATOM 733 C CA . PHE B 1 28 ? 8.727 -10.219 -4.277 1 97.25 28 PHE B CA 1
ATOM 734 C C . PHE B 1 28 ? 7.457 -9.555 -4.801 1 97.25 28 PHE B C 1
ATOM 736 O O . PHE B 1 28 ? 6.977 -8.578 -4.227 1 97.25 28 PHE B O 1
ATOM 743 N N . ALA B 1 29 ? 6.859 -10.102 -5.84 1 97.69 29 ALA B N 1
ATOM 744 C CA . ALA B 1 29 ? 5.617 -9.617 -6.441 1 97.69 29 ALA B CA 1
ATOM 745 C C . ALA B 1 29 ? 4.676 -10.773 -6.754 1 97.69 29 ALA B C 1
ATOM 747 O O . ALA B 1 29 ? 5.105 -11.93 -6.859 1 97.69 29 ALA B O 1
ATOM 748 N N . PRO B 1 30 ? 3.373 -10.445 -6.902 1 97.12 30 PRO B N 1
ATOM 749 C CA . PRO B 1 30 ? 2.471 -11.516 -7.336 1 97.12 30 PRO B CA 1
ATOM 750 C C . PRO B 1 30 ? 2.9 -12.148 -8.656 1 97.12 30 PRO B C 1
ATOM 752 O O . PRO B 1 30 ? 3.281 -11.43 -9.594 1 97.12 30 PRO B O 1
ATOM 755 N N . ASP B 1 31 ? 2.859 -13.445 -8.672 1 97.19 31 ASP B N 1
ATOM 756 C CA . ASP B 1 31 ? 3.246 -14.172 -9.875 1 97.19 31 ASP B CA 1
ATOM 757 C C . ASP B 1 31 ? 2.072 -14.297 -10.844 1 97.19 31 ASP B C 1
ATOM 759 O O . ASP B 1 31 ? 1.354 -15.305 -10.828 1 97.19 31 ASP B O 1
ATOM 763 N N . THR B 1 32 ? 1.975 -13.414 -11.695 1 96.5 32 THR B N 1
ATOM 764 C CA . THR B 1 32 ? 0.853 -13.406 -12.633 1 96.5 32 THR B CA 1
ATOM 765 C C . THR B 1 32 ? 1.033 -14.477 -13.703 1 96.5 32 THR B C 1
ATOM 767 O O . THR B 1 32 ? 0.088 -14.812 -14.422 1 96.5 32 THR B O 1
ATOM 770 N N . THR B 1 33 ? 2.213 -14.93 -13.828 1 94.81 33 THR B N 1
ATOM 771 C CA . THR B 1 33 ? 2.488 -15.961 -14.82 1 94.81 33 THR B CA 1
ATOM 772 C C . THR B 1 33 ? 1.766 -17.266 -14.469 1 94.81 33 THR B C 1
ATOM 774 O O . THR B 1 33 ? 1.626 -18.156 -15.312 1 94.81 33 THR B O 1
ATOM 777 N N . GLN B 1 34 ? 1.327 -17.422 -13.195 1 95 34 GLN B N 1
ATOM 778 C CA . GLN B 1 34 ? 0.602 -18.609 -12.758 1 95 34 GLN B CA 1
ATOM 779 C C . GLN B 1 34 ? -0.813 -18.625 -13.336 1 95 34 GLN B C 1
ATOM 781 O O . GLN B 1 34 ? -1.482 -19.672 -13.305 1 95 34 GLN B O 1
ATOM 786 N N . ILE B 1 35 ? -1.192 -17.531 -13.82 1 94.69 35 ILE B N 1
ATOM 787 C CA . ILE B 1 35 ? -2.516 -17.438 -14.43 1 94.69 35 ILE B CA 1
ATOM 788 C C . ILE B 1 35 ? -2.447 -17.906 -15.875 1 94.69 35 ILE B C 1
ATOM 790 O O . ILE B 1 35 ? -1.82 -17.25 -16.719 1 94.69 35 ILE B O 1
ATOM 794 N N . PRO B 1 36 ? -3.176 -18.922 -16.25 1 94.5 36 PRO B N 1
ATOM 795 C CA . PRO B 1 36 ? -3.045 -19.531 -17.578 1 94.5 36 PRO B CA 1
ATOM 796 C C . PRO B 1 36 ? -3.693 -18.688 -18.672 1 94.5 36 PRO B C 1
ATOM 798 O O . PRO B 1 36 ? -3.168 -18.609 -19.781 1 94.5 36 PRO B O 1
ATOM 801 N N . GLU B 1 37 ? -4.758 -18.078 -18.406 1 96.25 37 GLU B N 1
ATOM 802 C CA . GLU B 1 37 ? -5.441 -17.297 -19.422 1 96.25 37 GLU B CA 1
ATOM 803 C C . GLU B 1 37 ? -4.711 -15.977 -19.688 1 96.25 37 GLU B C 1
ATOM 805 O O . GLU B 1 37 ? -4.566 -15.156 -18.781 1 96.25 37 GLU B O 1
ATOM 810 N N . SER B 1 38 ? -4.316 -15.82 -20.875 1 96.19 38 SER B N 1
ATOM 811 C CA . SER B 1 38 ? -3.52 -14.656 -21.25 1 96.19 38 SER B CA 1
ATOM 812 C C . SER B 1 38 ? -4.293 -13.359 -21.016 1 96.19 38 SER B C 1
ATOM 814 O O . SER B 1 38 ? -3.729 -12.359 -20.562 1 96.19 38 SER B O 1
ATOM 816 N N . SER B 1 39 ? -5.543 -13.328 -21.391 1 95.81 39 SER B N 1
ATOM 817 C CA . SER B 1 39 ? -6.355 -12.125 -21.219 1 95.81 39 SER B CA 1
ATOM 818 C C . SER B 1 39 ? -6.441 -11.727 -19.75 1 95.81 39 SER B C 1
ATOM 820 O O . SER B 1 39 ? -6.309 -10.547 -19.422 1 95.81 39 SER B O 1
ATOM 822 N N . ILE B 1 40 ? -6.641 -12.719 -18.906 1 95.56 40 ILE B N 1
ATOM 823 C CA . ILE B 1 40 ? -6.75 -12.453 -17.484 1 95.56 40 ILE B CA 1
ATOM 824 C C . ILE B 1 40 ? -5.391 -12.039 -16.938 1 95.56 40 ILE B C 1
ATOM 826 O O . ILE B 1 40 ? -5.305 -11.148 -16.078 1 95.56 40 ILE B O 1
ATOM 830 N N . ARG B 1 41 ? -4.324 -12.625 -17.344 1 96.56 41 ARG B N 1
ATOM 831 C CA . ARG B 1 41 ? -2.969 -12.25 -16.953 1 96.56 41 ARG B CA 1
ATOM 832 C C . ARG B 1 41 ? -2.684 -10.789 -17.297 1 96.56 41 ARG B C 1
ATOM 834 O O . ARG B 1 41 ? -2.121 -10.055 -16.484 1 96.56 41 ARG B O 1
ATOM 841 N N . SER B 1 42 ? -3.107 -10.398 -18.5 1 96.44 42 SER B N 1
ATOM 842 C CA . SER B 1 42 ? -2.883 -9.023 -18.938 1 96.44 42 SER B CA 1
ATOM 843 C C . SER B 1 42 ? -3.643 -8.039 -18.047 1 96.44 42 SER B C 1
ATOM 845 O O . SER B 1 42 ? -3.129 -6.965 -17.734 1 96.44 42 SER B O 1
ATOM 847 N N . ILE B 1 43 ? -4.797 -8.359 -17.719 1 94.69 43 ILE B N 1
ATOM 848 C CA . ILE B 1 43 ? -5.613 -7.52 -16.859 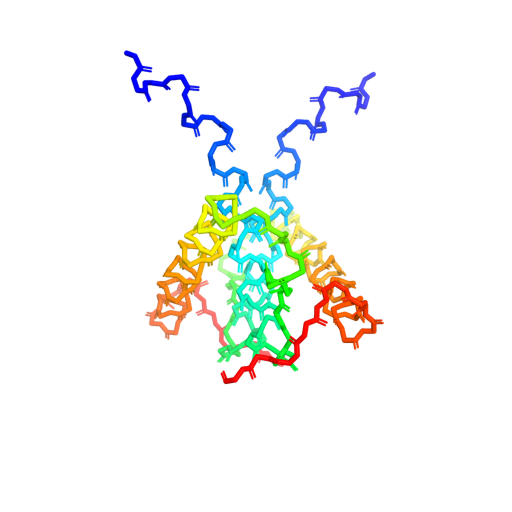1 94.69 43 ILE B CA 1
ATOM 849 C C . ILE B 1 43 ? -4.965 -7.414 -15.477 1 94.69 43 ILE B C 1
ATOM 851 O O . ILE B 1 43 ? -4.863 -6.324 -14.914 1 94.69 43 ILE B O 1
ATOM 855 N N . ALA B 1 44 ? -4.496 -8.594 -14.953 1 95.56 44 ALA B N 1
ATOM 856 C CA . ALA B 1 44 ? -3.812 -8.617 -13.664 1 95.56 44 ALA B CA 1
ATOM 857 C C . ALA B 1 44 ? -2.551 -7.754 -13.695 1 95.56 44 ALA B C 1
ATOM 859 O O . ALA B 1 44 ? -2.293 -6.984 -12.773 1 95.56 44 ALA B O 1
ATOM 860 N N . ASP B 1 45 ? -1.741 -7.871 -14.742 1 96.88 45 ASP B N 1
ATOM 861 C CA . ASP B 1 45 ? -0.528 -7.074 -14.906 1 96.88 45 ASP B CA 1
ATOM 862 C C . ASP B 1 45 ? -0.853 -5.582 -14.953 1 96.88 45 ASP B C 1
ATOM 864 O O . ASP B 1 45 ? -0.113 -4.766 -14.406 1 96.88 45 ASP B O 1
ATOM 868 N N . GLY B 1 46 ? -1.856 -5.246 -15.703 1 96.5 46 GLY B N 1
ATOM 869 C CA . GLY B 1 46 ? -2.287 -3.855 -15.734 1 96.5 46 GLY B CA 1
ATOM 870 C C . GLY B 1 46 ? -2.691 -3.326 -14.375 1 96.5 46 GLY B C 1
ATOM 871 O O . GLY B 1 46 ? -2.326 -2.207 -14.008 1 96.5 46 GLY B O 1
ATOM 872 N N . TYR B 1 47 ? -3.486 -4.199 -13.805 1 95.69 47 TYR B N 1
ATOM 873 C CA . TYR B 1 47 ? -3.932 -3.885 -12.445 1 95.69 47 TYR B CA 1
ATOM 874 C C . TYR B 1 47 ? -2.744 -3.619 -11.531 1 95.69 47 TYR B C 1
ATOM 876 O O . TYR B 1 47 ? -2.705 -2.604 -10.836 1 95.69 47 TYR B O 1
ATOM 884 N N . LEU B 1 48 ? -1.772 -4.496 -11.461 1 96.88 48 LEU B N 1
ATOM 885 C CA . LEU B 1 48 ? -0.576 -4.355 -10.641 1 96.88 48 LEU B CA 1
ATOM 886 C C . LEU B 1 48 ? 0.253 -3.156 -11.086 1 96.88 48 LEU B C 1
ATOM 888 O O . LEU B 1 48 ? 0.834 -2.451 -10.258 1 96.88 48 LEU B O 1
ATOM 892 N N . GLY B 1 49 ? 0.297 -2.918 -12.359 1 97.12 49 GLY B N 1
ATOM 893 C CA . GLY B 1 49 ? 1.031 -1.779 -12.883 1 97.12 49 GLY B CA 1
ATOM 894 C C . GLY B 1 49 ? 0.457 -0.444 -12.453 1 97.12 49 GLY B C 1
ATOM 895 O O . GLY B 1 49 ? 1.202 0.492 -12.156 1 97.12 49 GLY B O 1
ATOM 896 N N . ALA B 1 50 ? -0.853 -0.379 -12.484 1 96.62 50 ALA B N 1
ATOM 897 C CA . ALA B 1 50 ? -1.503 0.848 -12.031 1 96.62 50 ALA B CA 1
ATOM 898 C C . ALA B 1 50 ? -1.159 1.145 -10.578 1 96.62 50 ALA B C 1
ATOM 900 O O . ALA B 1 50 ? -0.925 2.299 -10.211 1 96.62 50 ALA B O 1
ATOM 901 N N . GLY B 1 51 ? -1.161 0.112 -9.812 1 96.88 51 GLY B N 1
ATOM 902 C CA . GLY B 1 51 ? -0.77 0.29 -8.422 1 96.88 51 GLY B CA 1
ATOM 903 C C . GLY B 1 51 ? 0.662 0.765 -8.266 1 96.88 51 GLY B C 1
ATOM 904 O O . GLY B 1 51 ? 0.955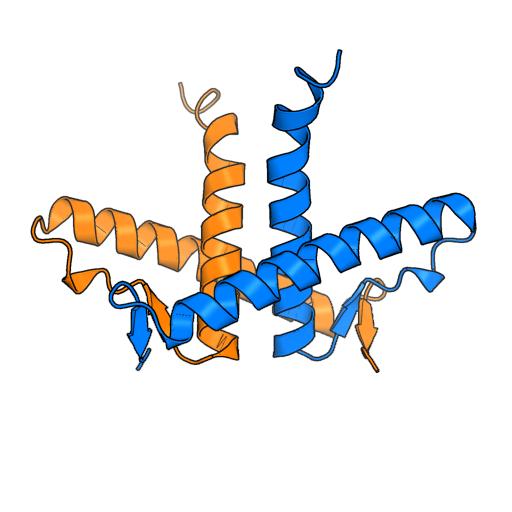 1.589 -7.395 1 96.88 51 GLY B O 1
ATOM 905 N N . GLU B 1 52 ? 1.553 0.25 -9.055 1 98.06 52 GLU B N 1
ATOM 906 C CA . GLU B 1 52 ? 2.947 0.681 -9.023 1 98.06 52 GLU B CA 1
ATOM 907 C C . GLU B 1 52 ? 3.076 2.16 -9.375 1 98.06 52 GLU B C 1
ATOM 909 O O . GLU B 1 52 ? 3.859 2.885 -8.758 1 98.06 52 GLU B O 1
ATOM 914 N N . SER B 1 53 ? 2.346 2.592 -10.383 1 97.88 53 SER B N 1
ATOM 915 C CA . SER B 1 53 ? 2.373 3.996 -10.773 1 97.88 53 SER B CA 1
ATOM 916 C C . SER B 1 53 ? 1.895 4.895 -9.641 1 97.88 53 SER B C 1
ATOM 918 O O . SER B 1 53 ? 2.506 5.93 -9.359 1 97.88 53 SER B O 1
ATOM 920 N N . VAL B 1 54 ? 0.855 4.465 -9.016 1 97 54 VAL B N 1
ATOM 921 C CA . VAL B 1 54 ? 0.316 5.242 -7.906 1 97 54 VAL B CA 1
ATOM 922 C C . VAL B 1 54 ? 1.311 5.242 -6.746 1 97 54 VAL B C 1
ATOM 924 O O . VAL B 1 54 ? 1.566 6.289 -6.141 1 97 54 VAL B O 1
ATOM 927 N N . PHE B 1 55 ? 1.822 4.094 -6.406 1 98.12 55 PHE B N 1
ATOM 928 C CA . PHE B 1 55 ? 2.799 3.984 -5.328 1 98.12 55 PHE B CA 1
ATOM 929 C C . PHE B 1 55 ? 4.004 4.879 -5.602 1 98.12 55 PHE B C 1
ATOM 931 O O . PHE B 1 55 ? 4.484 5.57 -4.703 1 98.12 55 PHE B O 1
ATOM 938 N N . ASN B 1 56 ? 4.473 4.871 -6.828 1 98 56 ASN B N 1
ATOM 939 C CA . ASN B 1 56 ? 5.617 5.703 -7.184 1 98 56 ASN B CA 1
ATOM 940 C C . ASN B 1 56 ? 5.281 7.191 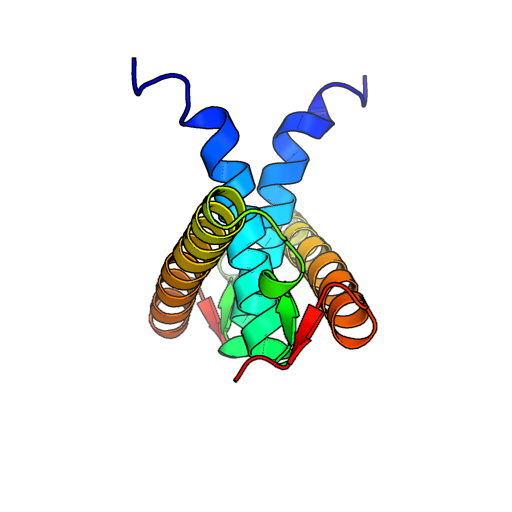-7.09 1 98 56 ASN B C 1
ATOM 942 O O . ASN B 1 56 ? 6.137 8 -6.73 1 98 56 ASN B O 1
ATOM 946 N N . LEU B 1 57 ? 4.098 7.434 -7.453 1 96.88 57 LEU B N 1
ATOM 947 C CA . LEU B 1 57 ? 3.66 8.82 -7.32 1 96.88 57 LEU B CA 1
ATOM 948 C C . LEU B 1 57 ? 3.633 9.242 -5.855 1 96.88 57 LEU B C 1
ATOM 950 O O . LEU B 1 57 ? 4.121 10.32 -5.508 1 96.88 57 LEU B O 1
ATOM 954 N N . VAL B 1 58 ? 3.1 8.43 -5.012 1 96.75 58 VAL B N 1
ATOM 955 C CA . VAL B 1 58 ? 2.969 8.742 -3.592 1 96.75 58 VAL B CA 1
ATOM 956 C C . VAL B 1 58 ? 4.352 8.805 -2.947 1 96.75 58 VAL B C 1
ATOM 958 O O . VAL B 1 58 ? 4.617 9.664 -2.107 1 96.75 58 VAL B O 1
ATOM 961 N N . THR B 1 59 ? 5.254 7.887 -3.246 1 97.81 59 THR B N 1
ATOM 962 C CA . THR B 1 59 ? 6.613 7.898 -2.719 1 97.81 59 THR B CA 1
ATOM 963 C C . THR B 1 59 ? 7.34 9.18 -3.115 1 97.81 59 THR B C 1
ATOM 965 O O . THR B 1 59 ? 8.039 9.781 -2.299 1 97.81 59 THR B O 1
ATOM 968 N N . GLY B 1 60 ? 7.195 9.586 -4.344 1 96.94 60 GLY B N 1
ATOM 969 C CA . GLY B 1 60 ? 7.781 10.844 -4.777 1 96.94 60 GLY B CA 1
ATOM 970 C C . GLY B 1 60 ? 7.27 12.047 -4 1 96.94 60 GLY B C 1
ATOM 971 O O . GLY B 1 60 ? 8.047 12.93 -3.637 1 96.94 60 GLY B O 1
ATOM 972 N N . GLN B 1 61 ? 6 12.062 -3.766 1 96.06 61 GLN B N 1
ATOM 973 C CA . GLN B 1 61 ? 5.395 13.172 -3.031 1 96.06 61 GLN B CA 1
ATOM 974 C C . GLN B 1 61 ? 5.793 13.133 -1.558 1 96.06 61 GL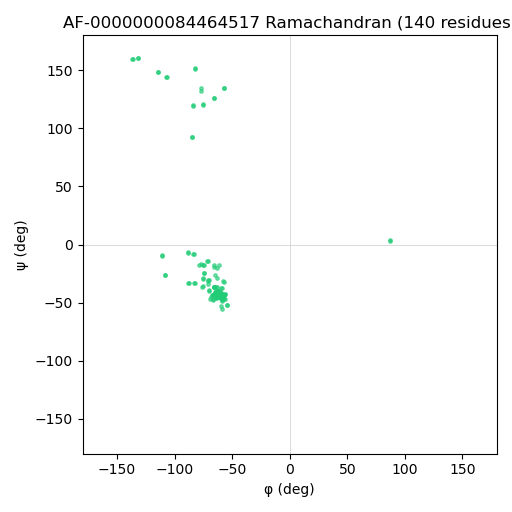N B C 1
ATOM 976 O O . GLN B 1 61 ? 5.902 14.18 -0.913 1 96.06 61 GLN B O 1
ATOM 981 N N . ALA B 1 62 ? 6.012 11.953 -1.025 1 96.81 62 ALA B N 1
ATOM 982 C CA . ALA B 1 62 ? 6.344 11.797 0.388 1 96.81 62 ALA B CA 1
ATOM 983 C C . ALA B 1 62 ? 7.699 12.43 0.703 1 96.81 62 ALA B C 1
ATOM 985 O O . ALA B 1 62 ? 7.867 13.07 1.742 1 96.81 62 ALA B O 1
ATOM 986 N N . VAL B 1 63 ? 8.648 12.359 -0.169 1 95.75 63 VAL B N 1
ATOM 987 C CA . VAL B 1 63 ? 10.016 12.82 0.044 1 95.75 63 VAL B CA 1
ATOM 988 C C . VAL B 1 63 ? 10.055 14.344 -0.01 1 95.75 63 VAL B C 1
ATOM 990 O O . VAL B 1 63 ? 10.883 14.977 0.658 1 95.75 63 VAL B O 1
ATOM 993 N N . THR B 1 64 ? 9.062 14.953 -0.71 1 95.62 64 THR B N 1
ATOM 994 C CA . THR B 1 64 ? 9.141 16.391 -0.93 1 95.62 64 THR B CA 1
ATOM 995 C C . THR B 1 64 ? 8.055 17.125 -0.145 1 95.62 64 THR B C 1
ATOM 997 O O . THR B 1 64 ? 8.062 18.359 -0.05 1 95.62 64 THR B O 1
ATOM 1000 N N . SER B 1 65 ? 7.211 16.406 0.37 1 94.44 65 SER B N 1
ATOM 1001 C CA . SER B 1 65 ? 6.066 17.031 1.032 1 94.44 65 SER B CA 1
ATOM 1002 C C . SER B 1 65 ? 6.418 17.469 2.447 1 94.44 65 SER B C 1
ATOM 1004 O O . SER B 1 65 ? 7.148 16.781 3.158 1 94.44 65 SER B O 1
ATOM 1006 N N . SER B 1 66 ? 5.727 18.531 2.951 1 95 66 SER B N 1
ATOM 1007 C CA . SER B 1 66 ? 5.891 19.016 4.32 1 95 66 SER B CA 1
ATOM 1008 C C . SER B 1 66 ? 5.031 18.219 5.293 1 95 66 SER B C 1
ATOM 1010 O O . SER B 1 66 ? 5.199 18.328 6.508 1 95 66 SER B O 1
ATOM 1012 N N . TYR B 1 67 ? 4.207 17.406 4.727 1 94.31 67 TYR B N 1
ATOM 1013 C CA . TYR B 1 67 ? 3.336 16.609 5.582 1 94.31 67 TYR B CA 1
ATOM 1014 C C . TYR B 1 67 ? 4.012 15.305 5.988 1 94.31 67 TYR B C 1
ATOM 1016 O O . TYR B 1 67 ? 3.494 14.562 6.824 1 94.31 67 TYR B O 1
ATOM 1024 N N . PHE B 1 68 ? 5.121 15.086 5.41 1 97.12 68 PHE B N 1
ATOM 1025 C CA . PHE B 1 68 ? 5.898 13.898 5.742 1 97.12 68 PHE B CA 1
ATOM 1026 C C . PHE B 1 68 ? 7.215 14.273 6.414 1 97.12 68 PHE B C 1
ATOM 1028 O O . PHE B 1 68 ? 7.73 15.375 6.199 1 97.12 68 PHE B O 1
ATOM 1035 N N . LYS B 1 69 ? 7.57 13.422 7.211 1 96.31 69 LYS B N 1
ATOM 1036 C CA . LYS B 1 69 ? 8.859 13.586 7.879 1 96.31 69 LYS B CA 1
ATOM 1037 C C . LYS B 1 69 ? 9.68 12.305 7.82 1 96.31 69 LYS B C 1
ATOM 1039 O O . LYS B 1 69 ? 9.125 11.219 7.613 1 96.31 69 LYS B O 1
ATOM 1044 N N . LYS B 1 70 ? 10.984 12.453 8.023 1 96.19 70 LYS B N 1
ATOM 1045 C CA . LYS B 1 70 ? 11.844 11.266 8.086 1 96.19 70 LYS B CA 1
ATOM 1046 C C . LYS B 1 70 ? 11.516 10.414 9.305 1 96.19 70 LYS B C 1
ATOM 1048 O O . LYS B 1 70 ? 11.383 10.938 10.414 1 96.19 70 LYS B O 1
ATOM 1053 N N . ALA B 1 71 ? 11.258 9.109 8.891 1 89 71 ALA B N 1
ATOM 1054 C CA . ALA B 1 71 ? 10.891 8.188 9.961 1 89 71 ALA B CA 1
ATOM 1055 C C . ALA B 1 71 ? 12.117 7.75 10.75 1 89 71 ALA B C 1
ATOM 1057 O O . ALA B 1 71 ? 13.219 7.668 10.211 1 89 71 ALA B O 1
ATOM 1058 N N . GLU B 1 72 ? 12.109 7.73 11.961 1 69.88 72 GLU B N 1
ATOM 1059 C CA . GLU B 1 72 ? 13.18 7.254 12.828 1 69.88 72 GLU B CA 1
ATOM 1060 C C . GLU B 1 72 ? 13.359 5.742 12.719 1 69.88 72 GLU B C 1
ATOM 1062 O O . GLU B 1 72 ? 12.398 5.023 12.43 1 69.88 72 GLU B O 1
#

Nearest PDB structures (foldseek):
  7ydo-assembly1_A  TM=8.384E-01  e=4.896E-04  Schizosaccharomyces pombe 972h-
  7ydo-assembly1_A  TM=8.385E-01  e=3.183E-04  Schizosaccharomyces pombe 972h-

Radius of gyration: 16.32 Å; Cα contacts (8 Å, |Δi|>4): 180; chains: 2; bounding box: 38×40×42 Å

InterPro domains:
  IPR013726 Mitofissin [PF08520] (2-70)
  IPR013726 Mitofissin [PTHR28075] (1-71)